Protein AF-A0A8S3JUK1-F1 (afdb_monomer_lite)

Structure (mmCIF, N/CA/C/O backbone):
data_AF-A0A8S3JUK1-F1
#
_entry.id   AF-A0A8S3JUK1-F1
#
loop_
_atom_site.group_PDB
_atom_site.id
_atom_site.type_symbol
_atom_site.label_atom_id
_atom_site.label_alt_id
_atom_site.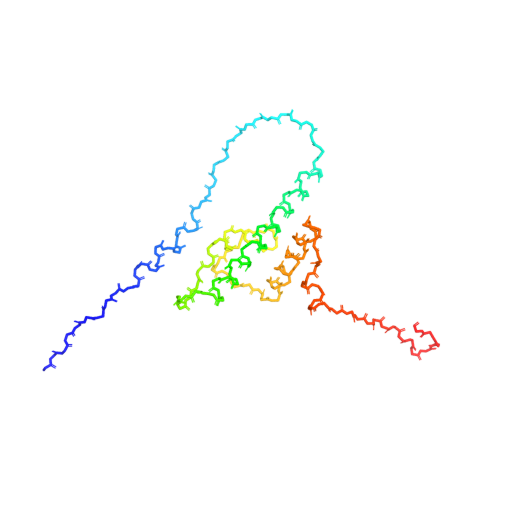label_comp_id
_atom_site.label_asym_id
_atom_site.label_entity_id
_atom_site.label_seq_id
_atom_site.pdbx_PDB_ins_code
_atom_site.Cartn_x
_atom_site.Cartn_y
_atom_site.Cartn_z
_atom_site.occupancy
_atom_site.B_iso_or_equiv
_atom_site.auth_seq_id
_atom_site.auth_comp_id
_atom_site.auth_asym_id
_atom_site.auth_atom_id
_atom_site.pdbx_PDB_model_num
ATOM 1 N N . MET A 1 1 ? -49.980 32.119 -3.985 1.00 41.84 1 MET A N 1
ATOM 2 C CA . MET A 1 1 ? -49.854 30.858 -3.231 1.00 41.84 1 MET A CA 1
ATOM 3 C C . MET A 1 1 ? -48.377 30.573 -3.167 1.00 41.84 1 MET A C 1
ATOM 5 O O . MET A 1 1 ? -47.781 30.203 -4.167 1.00 41.84 1 MET A O 1
ATOM 9 N N . GLU A 1 2 ? -47.812 30.951 -2.036 1.00 38.62 2 GLU A N 1
ATOM 10 C CA . GLU A 1 2 ? -46.403 30.891 -1.675 1.00 38.62 2 GLU A CA 1
ATOM 11 C C . GLU A 1 2 ? -46.224 29.556 -0.942 1.00 38.62 2 GLU A C 1
ATOM 13 O O . GLU A 1 2 ? -46.974 29.279 -0.005 1.00 38.62 2 GLU A O 1
ATOM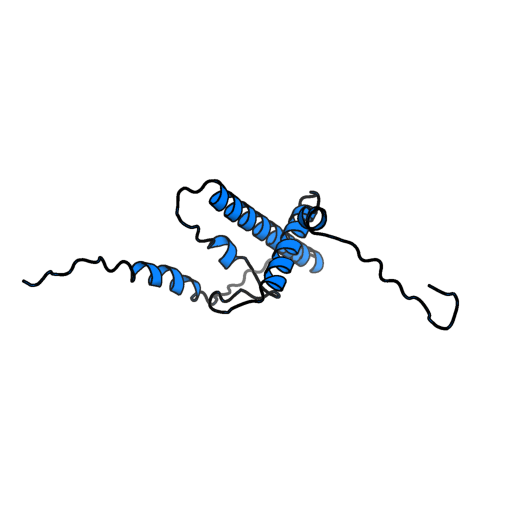 18 N N . TYR A 1 3 ? -45.344 28.687 -1.439 1.00 46.38 3 TYR A N 1
ATOM 19 C CA . TYR A 1 3 ? -44.973 27.453 -0.748 1.00 46.38 3 TYR A CA 1
ATOM 20 C C . TYR A 1 3 ? -43.652 27.726 -0.042 1.00 46.38 3 TYR A C 1
ATOM 22 O O . TYR A 1 3 ? -42.659 28.019 -0.704 1.00 46.38 3 TYR A O 1
ATOM 30 N N . GLY A 1 4 ? -43.716 27.724 1.288 1.00 41.62 4 GLY A N 1
ATOM 31 C CA . GLY A 1 4 ? -42.605 28.002 2.183 1.00 41.62 4 GLY A CA 1
ATOM 32 C C . GLY A 1 4 ? -41.621 26.845 2.322 1.00 41.62 4 GLY A C 1
ATOM 33 O O . GLY A 1 4 ? -41.912 25.700 1.967 1.00 41.62 4 GLY A O 1
ATOM 34 N N . ASP A 1 5 ? -40.470 27.241 2.849 1.00 51.06 5 ASP A N 1
ATOM 35 C CA . ASP A 1 5 ? -39.287 26.483 3.235 1.00 51.06 5 ASP A CA 1
ATOM 36 C C . ASP A 1 5 ? -39.555 25.324 4.207 1.00 51.06 5 ASP A C 1
ATOM 38 O O . ASP A 1 5 ? -40.432 25.419 5.062 1.00 51.06 5 ASP A O 1
ATOM 42 N N . ASP A 1 6 ? -38.756 24.261 4.071 1.00 44.03 6 ASP A N 1
ATOM 43 C CA . ASP A 1 6 ? -38.131 23.501 5.168 1.00 44.03 6 ASP A CA 1
ATOM 44 C C . ASP A 1 6 ? -37.206 22.427 4.541 1.00 44.03 6 ASP A C 1
ATOM 46 O O . ASP A 1 6 ? -37.500 21.229 4.551 1.00 44.03 6 ASP A O 1
ATOM 50 N N . GLU A 1 7 ? -36.082 22.844 3.938 1.00 52.00 7 GLU A N 1
ATOM 51 C CA . GLU A 1 7 ? -34.914 21.953 3.852 1.00 52.00 7 GLU A CA 1
ATOM 52 C C . GLU A 1 7 ? -34.100 22.135 5.139 1.00 52.00 7 GLU A C 1
ATOM 54 O O . GLU A 1 7 ? -33.704 23.262 5.444 1.00 52.00 7 GLU A O 1
ATOM 59 N N . PRO A 1 8 ? -33.840 21.078 5.925 1.00 45.34 8 PRO A N 1
ATOM 60 C CA . PRO A 1 8 ? -32.927 21.201 7.047 1.00 45.34 8 PRO A CA 1
ATOM 61 C C . PRO A 1 8 ? -31.503 21.420 6.521 1.00 45.34 8 PRO A C 1
ATOM 63 O O . PRO A 1 8 ? -30.953 20.583 5.803 1.00 45.34 8 PRO A O 1
ATOM 66 N N . GLU A 1 9 ? -30.911 22.552 6.905 1.00 48.22 9 GLU A N 1
ATOM 67 C CA . GLU A 1 9 ? -29.488 22.858 6.753 1.00 48.22 9 GLU A CA 1
ATOM 68 C C . GLU A 1 9 ? -28.632 21.856 7.556 1.00 48.22 9 GLU A C 1
ATOM 70 O O . GLU A 1 9 ? -28.184 22.125 8.666 1.00 48.22 9 GLU A O 1
ATOM 75 N N . ASP A 1 10 ? -28.384 20.677 6.986 1.00 45.00 10 ASP A N 1
ATOM 76 C CA . ASP A 1 10 ? -27.457 19.662 7.514 1.00 45.00 10 ASP A CA 1
ATOM 77 C C . ASP A 1 10 ? -26.033 19.813 6.922 1.00 45.00 10 ASP A C 1
ATOM 79 O O . ASP A 1 10 ? -25.304 18.829 6.737 1.00 45.00 10 ASP A O 1
ATOM 83 N N . ASP A 1 11 ? -25.613 21.041 6.594 1.00 45.62 11 ASP A N 1
ATOM 84 C CA . ASP A 1 11 ? -24.272 21.312 6.041 1.00 45.62 11 ASP A CA 1
ATOM 85 C C . ASP A 1 11 ? -23.255 21.765 7.111 1.00 45.62 11 ASP A C 1
ATOM 87 O O . ASP A 1 11 ? -22.056 21.499 6.994 1.00 45.62 11 ASP A O 1
ATOM 91 N N . ASP A 1 12 ? -23.710 22.336 8.233 1.00 42.69 12 ASP A N 1
ATOM 92 C CA . ASP A 1 12 ? -22.792 22.881 9.249 1.00 42.69 12 ASP A CA 1
ATOM 93 C C . ASP A 1 12 ? -22.115 21.788 10.107 1.00 42.69 12 ASP A C 1
ATOM 95 O O . ASP A 1 12 ? -20.950 21.907 10.490 1.00 42.69 12 ASP A O 1
ATOM 99 N N . LEU A 1 13 ? -22.761 20.630 10.304 1.00 39.88 13 LEU A N 1
ATOM 100 C CA . LEU A 1 13 ? -22.156 19.499 11.032 1.00 39.88 13 LEU A CA 1
ATOM 101 C C . LEU A 1 13 ? -21.065 18.762 10.235 1.00 39.88 13 LEU A C 1
ATOM 103 O O . LEU A 1 13 ? -20.276 18.001 10.808 1.00 39.88 13 LEU A O 1
ATOM 107 N N . ARG A 1 14 ? -20.995 18.957 8.911 1.00 49.50 14 ARG A N 1
ATOM 108 C CA . ARG A 1 14 ? -19.943 18.358 8.073 1.00 49.50 14 ARG A CA 1
ATOM 109 C C . ARG A 1 14 ? -18.615 19.089 8.222 1.00 49.50 14 ARG A C 1
ATOM 111 O O . ARG A 1 14 ? -17.566 18.436 8.197 1.00 49.50 14 ARG A O 1
ATOM 118 N N . ARG A 1 15 ? -18.656 20.408 8.407 1.00 42.88 15 ARG A N 1
ATOM 119 C CA . ARG A 1 15 ? -17.474 21.275 8.423 1.00 42.88 15 ARG A CA 1
ATOM 120 C C . ARG A 1 15 ? -16.642 21.107 9.695 1.00 42.88 15 ARG A C 1
ATOM 122 O O . ARG A 1 15 ? -15.426 20.922 9.610 1.00 42.88 15 ARG A O 1
ATOM 129 N N . ASP A 1 16 ? -17.303 21.007 10.844 1.00 36.62 16 ASP A N 1
ATOM 130 C CA . ASP A 1 16 ? -16.637 20.917 12.151 1.00 36.62 16 ASP A CA 1
ATOM 131 C C . ASP A 1 16 ? -15.837 19.623 12.353 1.00 36.62 16 ASP A C 1
ATOM 133 O O . ASP A 1 16 ? -14.840 19.591 13.078 1.00 36.62 16 ASP A O 1
ATOM 137 N N . THR A 1 17 ? -16.216 18.533 11.677 1.00 46.69 17 THR A N 1
ATOM 138 C CA . THR A 1 17 ? -15.469 17.272 11.805 1.00 46.69 17 THR A CA 1
ATOM 139 C C . THR A 1 17 ? -14.192 17.231 10.970 1.00 46.69 17 THR A C 1
ATOM 141 O O . THR A 1 17 ? -13.342 16.386 11.241 1.00 46.69 17 THR A O 1
ATOM 144 N N . TYR A 1 18 ? -14.043 18.105 9.969 1.00 44.28 18 TYR A N 1
ATOM 145 C CA . TYR A 1 18 ? -12.88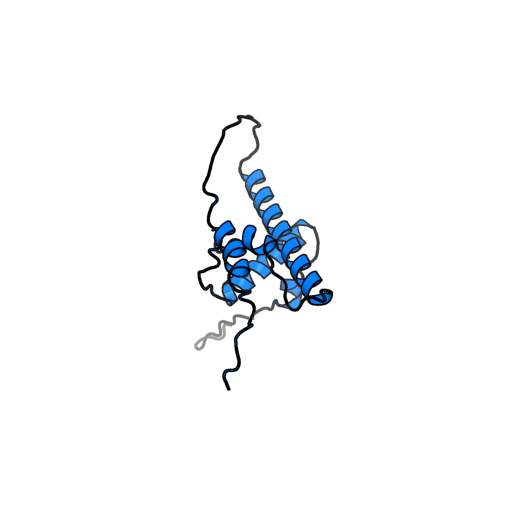7 18.110 9.069 1.00 44.28 18 TYR A CA 1
ATOM 146 C C . TYR A 1 18 ? -11.782 19.062 9.543 1.00 44.28 18 TYR A C 1
ATOM 148 O O . TYR A 1 18 ? -10.614 18.670 9.564 1.00 44.28 18 TYR A O 1
ATOM 156 N N . ASP A 1 19 ? -12.139 20.270 9.993 1.00 43.44 19 ASP A N 1
ATOM 157 C CA . ASP A 1 19 ? -11.165 21.277 10.448 1.00 43.44 19 ASP A CA 1
ATOM 158 C C . ASP A 1 19 ? -10.474 20.896 11.775 1.00 43.44 19 ASP A C 1
ATOM 160 O O . ASP A 1 19 ? -9.347 21.314 12.035 1.00 43.44 19 ASP A O 1
ATOM 164 N N . SER A 1 20 ? -11.063 19.997 12.574 1.00 39.56 20 SER A N 1
ATOM 165 C CA . SER A 1 20 ? -10.441 19.499 13.812 1.00 39.56 20 SER A CA 1
ATOM 166 C C . SER A 1 20 ? -9.136 18.705 13.597 1.00 39.56 20 SER A C 1
ATOM 168 O O . SER A 1 20 ? -8.438 18.435 14.577 1.00 39.56 20 SER A O 1
ATOM 170 N N . TYR A 1 21 ? -8.789 18.293 12.370 1.00 49.44 21 TYR A N 1
ATOM 171 C CA . TYR A 1 21 ? -7.607 17.455 12.113 1.00 49.44 21 TYR A CA 1
ATOM 172 C C . TYR A 1 21 ? -6.342 18.223 11.712 1.00 49.44 21 TYR A C 1
ATOM 174 O O . TYR A 1 21 ? -5.261 17.635 11.747 1.00 49.44 21 TYR A O 1
ATOM 182 N N . SER A 1 22 ? -6.441 19.509 11.363 1.00 43.34 22 SER A N 1
ATOM 183 C CA . SER A 1 22 ? -5.275 20.324 10.985 1.00 43.34 22 SER A CA 1
ATOM 184 C C . SER A 1 22 ? -4.539 20.965 12.168 1.00 43.34 22 SER A C 1
ATOM 186 O O . SER A 1 22 ? -3.398 21.391 12.000 1.00 43.34 22 SER A O 1
ATOM 188 N N . ASP A 1 23 ? -5.124 20.973 13.370 1.00 41.50 23 ASP A N 1
ATOM 189 C CA . ASP A 1 23 ? -4.583 21.694 14.529 1.00 41.50 23 ASP A CA 1
ATOM 190 C C . ASP A 1 23 ? -4.072 20.776 15.646 1.00 41.50 23 ASP A C 1
ATOM 192 O O . ASP A 1 23 ? -4.602 20.742 16.754 1.00 41.50 23 ASP A O 1
ATOM 196 N N . THR A 1 24 ? -2.957 20.081 15.407 1.00 37.59 24 THR A N 1
ATOM 197 C CA . THR A 1 24 ? -2.057 19.714 16.516 1.00 37.59 24 THR A CA 1
ATOM 198 C C . THR A 1 24 ? -0.593 19.868 16.114 1.00 37.59 24 THR A C 1
ATOM 200 O O . THR A 1 24 ? 0.036 18.927 15.629 1.00 37.59 24 THR A O 1
ATOM 203 N N . LYS A 1 25 ? -0.029 21.056 16.366 1.00 41.06 25 LYS A N 1
ATOM 204 C CA . LYS A 1 25 ? 1.417 21.318 16.358 1.00 41.06 25 LYS A CA 1
ATOM 205 C C . LYS A 1 25 ? 1.947 21.343 17.803 1.00 41.06 25 LYS A C 1
ATOM 207 O O . LYS A 1 25 ? 1.626 22.240 18.569 1.00 41.06 25 LYS A O 1
ATOM 212 N N . SER A 1 26 ? 2.761 20.329 18.118 1.00 39.19 26 SER A N 1
ATOM 213 C CA . SER A 1 26 ? 3.854 20.236 19.113 1.00 39.19 26 SER A CA 1
ATOM 214 C C . SER A 1 26 ? 3.675 20.723 20.564 1.00 39.19 26 SER A C 1
ATOM 216 O O . SER A 1 26 ? 3.554 21.913 20.826 1.00 39.19 26 SER A O 1
ATOM 218 N N . SER A 1 27 ? 3.977 19.826 21.513 1.00 31.80 27 SER A N 1
ATOM 219 C CA . SER A 1 27 ? 4.858 20.177 22.636 1.00 31.80 27 SER A CA 1
ATOM 220 C C . SER A 1 27 ? 5.725 18.976 23.024 1.00 31.80 27 SER A C 1
ATOM 222 O O . SER A 1 27 ? 5.236 17.977 23.548 1.00 31.80 27 SER A O 1
ATOM 224 N N . ALA A 1 28 ? 7.024 19.088 22.750 1.00 36.69 28 ALA A N 1
ATOM 225 C CA . ALA A 1 28 ? 8.053 18.211 23.289 1.00 36.69 28 ALA A CA 1
ATOM 226 C C . ALA A 1 28 ? 8.159 18.404 24.812 1.00 36.69 28 ALA A C 1
ATOM 228 O O . ALA A 1 28 ? 8.088 19.534 25.299 1.00 36.69 28 ALA A O 1
ATOM 229 N N . LYS A 1 29 ? 8.348 17.308 25.554 1.00 34.47 29 LYS A N 1
ATOM 230 C CA . LYS A 1 29 ? 8.947 17.320 26.893 1.00 34.47 29 LYS A CA 1
ATOM 231 C C . LYS A 1 29 ? 9.844 16.098 27.053 1.00 34.47 29 LYS A C 1
ATOM 233 O O . LYS A 1 29 ? 9.377 14.965 26.945 1.00 34.47 29 LYS A O 1
ATOM 238 N N . ASP A 1 30 ? 11.110 16.392 27.320 1.00 36.00 30 ASP A N 1
ATOM 239 C CA . ASP A 1 30 ? 12.185 15.474 27.670 1.00 36.00 30 ASP A CA 1
ATOM 240 C C . ASP A 1 30 ? 11.820 14.551 28.830 1.00 36.00 30 ASP A C 1
ATOM 242 O O . ASP A 1 30 ? 11.301 15.006 29.854 1.00 36.00 30 ASP A O 1
ATOM 246 N N . LYS A 1 31 ? 12.193 13.273 28.698 1.00 38.25 31 LYS A N 1
ATOM 247 C CA . LYS A 1 31 ? 12.634 12.447 29.826 1.00 38.25 31 LYS A CA 1
ATOM 248 C C . LYS A 1 31 ? 13.758 11.520 29.375 1.00 38.25 31 LYS A C 1
ATOM 250 O O . LYS A 1 31 ? 13.541 10.594 28.597 1.00 38.25 31 LYS A O 1
ATOM 255 N N . ASP A 1 32 ? 14.940 11.791 29.914 1.00 40.69 32 ASP A N 1
ATOM 256 C CA . ASP A 1 32 ? 16.122 10.944 29.875 1.00 40.69 32 ASP A CA 1
ATOM 257 C C . ASP A 1 32 ? 15.815 9.506 30.316 1.00 40.69 32 ASP A C 1
ATOM 259 O O . ASP A 1 32 ? 15.356 9.268 31.435 1.00 40.69 32 ASP A O 1
ATOM 263 N N . ASN A 1 33 ? 16.169 8.531 29.479 1.00 39.72 33 ASN A N 1
ATOM 264 C CA . ASN A 1 33 ? 16.572 7.220 29.971 1.00 39.72 33 ASN A CA 1
ATOM 265 C C . ASN A 1 33 ? 17.699 6.655 29.101 1.00 39.72 33 ASN A C 1
ATOM 267 O O . ASN A 1 33 ? 17.495 6.196 27.978 1.00 39.72 33 ASN A O 1
ATOM 271 N N . LYS A 1 34 ? 18.915 6.703 29.647 1.00 44.59 34 LYS A N 1
ATOM 272 C CA . LYS A 1 34 ? 20.139 6.162 29.057 1.00 44.59 34 LYS A CA 1
ATOM 273 C C . LYS A 1 34 ? 20.097 4.634 29.116 1.00 44.59 34 LYS A C 1
ATOM 275 O O . LYS A 1 34 ? 20.630 4.030 30.040 1.00 44.59 34 LYS A O 1
ATOM 280 N N . THR A 1 35 ? 19.501 4.014 28.101 1.00 38.97 35 THR A N 1
ATOM 281 C CA . THR A 1 35 ? 19.774 2.614 27.757 1.00 38.97 35 THR A CA 1
ATOM 282 C C . THR A 1 35 ? 20.601 2.603 26.484 1.00 38.97 35 THR A C 1
ATOM 284 O O . THR A 1 35 ? 20.191 3.122 25.452 1.00 38.97 35 THR A O 1
ATOM 287 N N . THR A 1 36 ? 21.803 2.047 26.569 1.00 48.00 36 THR A N 1
ATOM 288 C CA . THR A 1 36 ? 22.682 1.800 25.428 1.00 48.00 36 THR A CA 1
ATOM 289 C C . THR A 1 36 ? 22.034 0.762 24.506 1.00 48.00 36 THR A C 1
ATOM 291 O O . THR A 1 36 ? 22.271 -0.436 24.662 1.00 48.00 36 THR A O 1
ATOM 294 N N . VAL A 1 37 ? 21.191 1.212 23.574 1.00 48.34 37 VAL A N 1
ATOM 295 C CA . VAL A 1 37 ? 20.615 0.397 22.495 1.00 48.34 37 VAL A CA 1
ATOM 296 C C . VAL A 1 37 ? 21.176 0.897 21.170 1.00 48.34 37 VAL A C 1
ATOM 298 O O . VAL A 1 37 ? 21.349 2.092 20.943 1.00 48.34 37 VAL A O 1
ATOM 301 N N . SER A 1 38 ? 21.577 -0.043 20.321 1.00 53.56 38 SER A N 1
ATOM 302 C CA . SER A 1 38 ? 22.160 0.241 19.015 1.00 53.56 38 SER A CA 1
ATOM 303 C C . SER A 1 38 ? 21.114 0.929 18.120 1.00 53.56 38 SER A C 1
ATOM 305 O O . SER A 1 38 ? 20.076 0.314 17.870 1.00 53.56 38 SER A O 1
ATOM 307 N N . PRO A 1 39 ? 21.384 2.126 17.562 1.00 61.38 39 PRO A N 1
ATOM 308 C CA . PRO A 1 39 ? 20.376 2.958 16.885 1.00 61.38 39 PRO A CA 1
ATOM 309 C C . PRO A 1 39 ? 19.692 2.290 15.679 1.00 61.38 39 PRO A C 1
ATOM 311 O O . PRO A 1 39 ? 18.607 2.689 15.274 1.00 61.38 39 PRO A O 1
ATOM 314 N N . ALA A 1 40 ? 20.291 1.242 15.109 1.00 62.25 40 ALA A N 1
ATOM 315 C CA . ALA A 1 40 ? 19.720 0.503 13.986 1.00 62.25 40 ALA A CA 1
ATOM 316 C C . ALA A 1 40 ? 18.523 -0.396 14.362 1.00 62.25 40 ALA A C 1
ATOM 318 O O . ALA A 1 40 ? 17.694 -0.684 13.500 1.00 62.25 40 ALA A O 1
ATOM 319 N N . LYS A 1 41 ? 18.428 -0.869 15.615 1.00 65.12 41 LYS A N 1
ATOM 320 C CA . LYS A 1 41 ? 17.336 -1.772 16.028 1.00 65.12 41 LYS A CA 1
ATOM 321 C C . LYS A 1 41 ? 16.024 -1.025 16.255 1.00 65.12 41 LYS A C 1
ATOM 323 O O . LYS A 1 41 ? 14.974 -1.536 15.873 1.00 65.12 41 LYS A O 1
ATOM 328 N N . ASP A 1 42 ? 16.102 0.180 16.804 1.00 73.88 42 ASP A N 1
ATOM 329 C CA . ASP A 1 42 ? 14.923 0.977 17.149 1.00 73.88 42 ASP A CA 1
ATOM 330 C C . ASP A 1 42 ? 14.194 1.459 15.882 1.00 73.88 42 ASP A C 1
ATOM 332 O O . ASP A 1 42 ? 12.990 1.265 15.742 1.00 73.88 42 ASP A O 1
ATOM 336 N N . VAL A 1 43 ? 14.940 1.917 14.869 1.00 78.62 43 VAL A N 1
ATOM 337 C CA . VAL A 1 43 ? 14.372 2.370 13.582 1.00 78.62 43 VAL A CA 1
ATOM 338 C C . VAL A 1 43 ? 13.657 1.243 12.823 1.00 78.62 43 VAL A C 1
ATOM 340 O O . VAL A 1 43 ? 12.601 1.455 12.224 1.00 78.62 43 VAL A O 1
ATOM 343 N N . ALA A 1 44 ? 14.216 0.029 12.834 1.00 80.50 44 ALA A N 1
ATOM 344 C CA . ALA A 1 44 ? 13.585 -1.126 12.194 1.00 80.50 44 ALA A CA 1
ATOM 345 C C . ALA A 1 44 ? 12.289 -1.535 12.914 1.00 80.50 44 ALA A C 1
ATOM 347 O O . ALA A 1 44 ? 11.308 -1.894 12.261 1.00 80.50 44 ALA A O 1
ATOM 348 N N . SER A 1 45 ? 12.275 -1.447 14.247 1.00 87.88 45 SER A N 1
ATOM 349 C CA . SER A 1 45 ? 11.086 -1.701 15.064 1.00 87.88 45 SER A CA 1
ATOM 350 C C . SER A 1 45 ? 9.965 -0.708 14.749 1.00 87.88 45 SER A C 1
ATOM 352 O O . SER A 1 45 ? 8.830 -1.123 14.516 1.00 87.88 45 SER A O 1
ATOM 354 N N . ASP A 1 46 ? 10.287 0.583 14.649 1.00 90.56 46 ASP A N 1
ATOM 355 C CA . ASP A 1 46 ? 9.305 1.635 14.359 1.00 90.56 46 ASP A CA 1
ATOM 356 C C . ASP A 1 46 ? 8.676 1.480 12.969 1.00 90.56 46 ASP A C 1
ATOM 358 O O . ASP A 1 46 ? 7.463 1.627 12.798 1.00 90.56 46 ASP A O 1
ATOM 362 N N . ARG A 1 47 ? 9.485 1.128 11.961 1.00 92.75 47 ARG A N 1
ATOM 363 C CA . ARG A 1 47 ? 8.989 0.890 10.598 1.00 92.75 47 ARG A CA 1
ATOM 364 C C . ARG A 1 47 ? 8.067 -0.327 10.528 1.00 92.75 47 ARG A C 1
ATOM 366 O O . ARG A 1 47 ? 7.045 -0.288 9.842 1.00 92.75 47 ARG A O 1
ATOM 373 N N . ASN A 1 48 ? 8.417 -1.394 11.237 1.00 95.50 48 ASN A N 1
ATOM 374 C CA . ASN A 1 48 ? 7.594 -2.595 11.318 1.00 95.50 48 ASN A CA 1
ATOM 375 C C . ASN A 1 48 ? 6.242 -2.300 11.975 1.00 95.50 48 ASN A C 1
ATOM 377 O O . ASN A 1 48 ? 5.202 -2.699 11.453 1.00 95.50 48 ASN A O 1
ATOM 381 N N . GLU A 1 49 ? 6.249 -1.553 13.080 1.00 96.75 49 GLU A N 1
ATOM 382 C CA . GLU A 1 49 ? 5.026 -1.147 13.770 1.00 96.75 49 GLU A CA 1
ATOM 383 C C . GLU A 1 49 ? 4.139 -0.270 12.872 1.00 96.75 49 GLU A C 1
ATOM 385 O O . GLU A 1 49 ? 2.937 -0.516 12.772 1.00 96.75 49 GLU A O 1
ATOM 390 N N . TYR A 1 50 ? 4.722 0.686 12.139 1.00 96.81 50 TYR A N 1
ATOM 391 C CA . TYR A 1 50 ? 3.997 1.482 11.142 1.00 96.81 50 TYR A CA 1
ATOM 392 C C . TYR A 1 50 ? 3.294 0.600 10.100 1.00 96.81 50 TYR A C 1
ATOM 394 O O . TYR A 1 50 ? 2.087 0.731 9.888 1.00 96.81 50 TYR A O 1
ATOM 402 N N . ASN A 1 51 ? 4.020 -0.336 9.486 1.00 97.62 51 ASN A N 1
ATOM 403 C CA . ASN A 1 51 ? 3.463 -1.229 8.470 1.00 97.62 51 ASN A CA 1
ATOM 404 C C . ASN A 1 51 ? 2.310 -2.078 9.037 1.00 97.62 51 ASN A C 1
ATOM 406 O O . ASN A 1 51 ? 1.253 -2.196 8.414 1.00 97.62 51 ASN A O 1
ATOM 410 N N . ILE A 1 52 ? 2.464 -2.615 10.253 1.00 98.25 52 ILE A N 1
ATOM 411 C CA . ILE A 1 52 ? 1.405 -3.369 10.942 1.00 98.25 52 ILE A CA 1
ATOM 412 C C . ILE A 1 52 ? 0.174 -2.491 11.196 1.00 98.25 52 ILE A C 1
ATOM 414 O O . ILE A 1 52 ? -0.961 -2.950 11.041 1.00 98.25 52 ILE A O 1
ATOM 418 N N . GLN A 1 53 ? 0.363 -1.224 11.562 1.00 97.94 53 GLN A N 1
ATOM 419 C CA . GLN A 1 53 ? -0.749 -0.294 11.729 1.00 97.94 53 GLN A CA 1
ATOM 420 C C . GLN A 1 53 ? -1.473 -0.017 10.410 1.00 97.94 53 GLN A C 1
ATOM 422 O O . GLN A 1 53 ? -2.706 -0.039 10.401 1.00 97.94 53 GLN A O 1
ATOM 427 N N . ILE A 1 54 ? -0.749 0.163 9.300 1.00 98.06 54 ILE A N 1
ATOM 428 C CA . ILE A 1 54 ? -1.352 0.286 7.965 1.00 98.06 54 ILE A CA 1
ATOM 429 C C . ILE A 1 54 ? -2.192 -0.949 7.638 1.00 98.06 54 ILE A C 1
ATOM 431 O O . ILE A 1 54 ? -3.369 -0.806 7.305 1.00 98.06 54 ILE A O 1
ATOM 435 N N . LEU A 1 55 ? -1.644 -2.154 7.828 1.00 98.50 55 LEU A N 1
ATOM 436 C CA . LEU A 1 55 ? -2.373 -3.407 7.616 1.00 98.50 55 LEU A CA 1
ATOM 437 C C . LEU A 1 55 ? -3.684 -3.447 8.418 1.00 98.50 55 LEU A C 1
ATOM 439 O O . LEU A 1 55 ? -4.740 -3.746 7.858 1.00 98.50 55 LEU A O 1
ATOM 443 N N . ARG A 1 56 ? -3.649 -3.087 9.708 1.00 98.50 56 ARG A N 1
ATOM 444 C CA . ARG A 1 56 ? -4.853 -3.034 10.558 1.00 98.50 56 ARG A CA 1
ATOM 445 C C . ARG A 1 56 ? -5.897 -2.047 10.029 1.00 98.50 56 ARG A C 1
ATOM 447 O O . ARG A 1 56 ? -7.090 -2.348 10.065 1.00 98.50 56 ARG A O 1
ATOM 454 N N . GLN A 1 57 ? -5.482 -0.874 9.548 1.00 98.44 57 GLN A N 1
ATOM 455 C CA . GLN A 1 57 ? -6.418 0.112 8.999 1.00 98.44 57 GLN A CA 1
ATOM 456 C C . GLN A 1 57 ? -7.033 -0.356 7.674 1.00 98.44 57 GLN A C 1
ATOM 458 O O . GLN A 1 57 ? -8.238 -0.202 7.491 1.00 98.44 57 GLN A O 1
ATOM 463 N N . ILE A 1 58 ? -6.253 -0.990 6.792 1.00 98.31 58 ILE A N 1
ATOM 464 C CA . ILE A 1 58 ? -6.766 -1.582 5.545 1.00 98.31 58 ILE A CA 1
ATOM 465 C C . ILE A 1 58 ? -7.779 -2.693 5.842 1.00 98.31 58 ILE A C 1
ATOM 467 O O . ILE A 1 58 ? -8.877 -2.688 5.287 1.00 98.31 58 ILE A O 1
ATOM 471 N N . GLN A 1 59 ? -7.472 -3.593 6.781 1.00 98.31 59 GLN A N 1
ATOM 472 C CA . GLN A 1 59 ? -8.412 -4.626 7.232 1.00 98.31 59 GLN A CA 1
ATOM 473 C C . GLN A 1 59 ? -9.709 -4.019 7.776 1.00 98.31 59 GLN A C 1
ATOM 475 O O . GLN A 1 59 ? -10.795 -4.514 7.482 1.00 98.31 59 GLN A O 1
ATOM 480 N N . ARG A 1 60 ? -9.615 -2.922 8.538 1.00 98.12 60 ARG A N 1
ATOM 481 C CA . ARG A 1 60 ? -10.786 -2.212 9.061 1.00 98.12 60 ARG A CA 1
ATOM 482 C C . ARG A 1 60 ? -11.627 -1.599 7.944 1.00 98.12 60 ARG A C 1
ATOM 484 O O . ARG A 1 60 ? -12.844 -1.746 7.980 1.00 98.12 60 ARG A O 1
ATOM 491 N N . ILE A 1 61 ? -10.998 -0.956 6.956 1.00 98.50 61 ILE A N 1
ATOM 492 C CA . ILE A 1 61 ? -11.686 -0.429 5.768 1.00 98.50 61 ILE A CA 1
ATOM 493 C C . ILE A 1 61 ? -12.438 -1.559 5.064 1.00 98.50 61 ILE A C 1
ATOM 495 O O . ILE A 1 61 ? -13.641 -1.436 4.857 1.00 98.50 61 ILE A O 1
ATOM 499 N N . PHE A 1 62 ? -11.771 -2.678 4.765 1.00 98.38 62 PHE A N 1
ATOM 500 C CA . PHE A 1 62 ? -12.412 -3.826 4.118 1.00 98.38 62 PHE A CA 1
ATOM 501 C C . PHE A 1 62 ? -13.552 -4.410 4.957 1.00 98.38 62 PHE A C 1
ATOM 503 O O . PHE A 1 62 ? -14.601 -4.717 4.404 1.00 98.38 62 PHE A O 1
ATOM 510 N N . GLY A 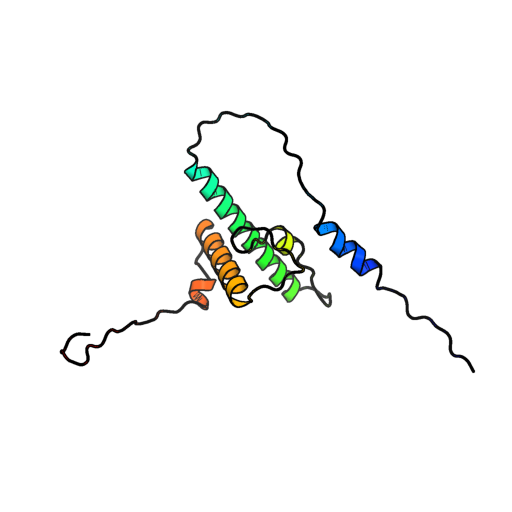1 63 ? -13.398 -4.489 6.281 1.00 98.44 63 GLY A N 1
ATOM 511 C CA . GLY A 1 63 ? -14.466 -4.928 7.180 1.00 98.44 63 GLY A CA 1
ATOM 512 C C . GLY A 1 63 ? -15.705 -4.031 7.117 1.00 98.44 63 GLY A C 1
ATOM 513 O O . GLY A 1 63 ? -16.819 -4.536 7.011 1.00 98.44 63 GLY A O 1
ATOM 514 N N . TYR A 1 64 ? -15.533 -2.703 7.118 1.00 98.31 64 TYR A N 1
ATOM 515 C CA . TYR A 1 64 ? -16.665 -1.786 6.943 1.00 98.31 64 TYR A CA 1
ATOM 516 C C . TYR A 1 64 ? -17.271 -1.867 5.541 1.00 98.31 64 TYR A C 1
ATOM 518 O O . TYR A 1 64 ? -18.489 -1.828 5.426 1.00 98.31 64 TYR A O 1
ATOM 526 N N . LEU A 1 65 ? -16.464 -1.991 4.487 1.00 98.06 65 LEU A N 1
ATOM 527 C CA . LEU A 1 65 ? -16.984 -2.138 3.124 1.00 98.06 65 LEU A CA 1
ATOM 528 C C . LEU A 1 65 ? -17.775 -3.438 2.935 1.00 98.06 65 LEU A C 1
ATOM 530 O O . LEU A 1 65 ? -18.711 -3.462 2.143 1.00 98.06 65 LEU A O 1
ATOM 534 N N . LEU A 1 66 ? -17.404 -4.499 3.653 1.00 98.31 66 LEU A N 1
ATOM 535 C CA . LEU A 1 66 ? -18.064 -5.796 3.565 1.00 98.31 66 LEU A CA 1
ATOM 536 C C . LEU A 1 66 ? -19.378 -5.849 4.360 1.00 98.31 66 LEU A C 1
ATOM 538 O O . LEU A 1 66 ? -20.357 -6.399 3.870 1.00 98.31 66 LEU A O 1
ATOM 542 N N . GLU A 1 67 ? -19.402 -5.286 5.573 1.00 97.69 67 GLU A N 1
ATOM 543 C CA . GLU A 1 67 ? -20.470 -5.556 6.554 1.00 97.69 67 GLU A CA 1
ATOM 544 C C . GLU A 1 67 ? -21.295 -4.324 6.963 1.00 97.69 67 GLU A C 1
ATOM 546 O O . GLU A 1 67 ? -22.346 -4.450 7.600 1.00 97.69 67 GLU A O 1
ATOM 551 N N . SER A 1 68 ? -20.827 -3.107 6.671 1.00 97.56 68 SER A N 1
ATOM 552 C CA . SER A 1 68 ? -21.520 -1.898 7.125 1.00 97.56 68 SER A CA 1
ATOM 553 C C . SER A 1 68 ? -22.864 -1.724 6.423 1.00 97.56 68 SER A C 1
ATOM 555 O O . SER A 1 68 ? -22.976 -1.854 5.209 1.00 97.56 68 SER A O 1
ATOM 557 N N . LYS A 1 69 ? -23.882 -1.325 7.193 1.00 97.31 69 LYS A N 1
ATOM 558 C CA . LYS A 1 69 ? -25.189 -0.897 6.663 1.00 97.31 69 LYS A CA 1
ATOM 559 C C . LYS A 1 69 ? -25.239 0.594 6.313 1.00 97.31 69 LYS A C 1
ATOM 561 O O . LYS A 1 69 ? -26.266 1.076 5.845 1.00 97.31 69 LYS A O 1
ATOM 566 N N . LEU A 1 70 ? -24.175 1.340 6.611 1.00 96.56 70 LEU A N 1
ATOM 567 C CA . LEU A 1 70 ? -24.081 2.765 6.297 1.00 96.56 70 LEU A CA 1
ATOM 568 C C . LEU A 1 70 ? -23.764 2.962 4.816 1.00 96.56 70 LEU A C 1
ATOM 570 O O . LEU A 1 70 ? -23.057 2.157 4.218 1.00 96.56 70 LEU A O 1
ATOM 574 N N . GLN A 1 71 ? -24.210 4.086 4.258 1.00 97.94 71 GLN A N 1
ATOM 575 C CA . GLN A 1 71 ? -23.928 4.448 2.868 1.00 97.94 71 GLN A CA 1
ATOM 576 C C . GLN A 1 71 ? -22.425 4.624 2.588 1.00 97.94 71 GLN A C 1
ATOM 578 O O . GLN A 1 71 ? -21.975 4.398 1.469 1.00 97.94 71 GLN A O 1
ATOM 583 N N . PHE A 1 72 ? -21.645 5.044 3.587 1.00 97.38 72 PHE A N 1
ATOM 584 C CA . PHE A 1 72 ? -20.206 5.248 3.457 1.00 97.38 72 PHE A CA 1
ATOM 585 C C . PHE A 1 72 ? -19.479 5.009 4.786 1.00 97.38 72 PHE A C 1
ATOM 587 O O . PHE A 1 72 ? -20.082 4.979 5.861 1.00 97.38 72 PHE A O 1
ATOM 594 N N . TYR A 1 73 ? -18.154 4.872 4.705 1.00 97.25 73 TYR A N 1
ATOM 595 C CA . TYR A 1 73 ? -17.252 4.782 5.850 1.00 97.25 73 TYR A CA 1
ATOM 596 C C . TYR A 1 73 ? -16.213 5.905 5.788 1.00 97.25 73 TYR A C 1
ATOM 598 O O . TYR A 1 73 ? -15.642 6.159 4.732 1.00 97.25 73 TYR A O 1
ATOM 606 N N . ILE A 1 74 ? -15.951 6.558 6.925 1.00 97.31 74 ILE A N 1
ATOM 607 C CA . ILE A 1 74 ? -14.897 7.572 7.056 1.00 97.31 74 ILE A CA 1
ATOM 608 C C . ILE A 1 74 ? -13.665 6.921 7.709 1.00 97.31 74 ILE A C 1
ATOM 610 O O . ILE A 1 74 ? -13.674 6.685 8.925 1.00 97.31 74 ILE A O 1
ATOM 614 N N . PRO A 1 75 ? -12.579 6.653 6.963 1.00 97.38 75 PRO A N 1
ATOM 615 C CA . PRO A 1 75 ? -11.419 5.922 7.465 1.00 97.38 75 PRO A CA 1
ATOM 616 C C . PRO A 1 75 ? -10.442 6.824 8.239 1.00 97.38 75 PRO A C 1
ATOM 618 O O . PRO A 1 75 ? -9.246 6.853 7.966 1.00 97.38 75 PRO A O 1
ATOM 621 N N . ARG A 1 76 ? -10.933 7.537 9.262 1.00 96.12 76 ARG A N 1
ATOM 622 C CA . ARG A 1 76 ? -10.149 8.501 10.068 1.00 96.12 76 ARG A CA 1
ATOM 623 C C . ARG A 1 76 ? -8.849 7.918 10.629 1.00 96.12 76 ARG A C 1
ATOM 625 O O . ARG A 1 76 ? -7.832 8.600 10.691 1.00 96.12 76 ARG A O 1
ATOM 632 N N . GLY A 1 77 ? -8.885 6.650 11.044 1.00 95.75 77 GLY A N 1
ATOM 633 C CA . GLY A 1 77 ? -7.706 5.952 11.561 1.00 95.75 77 GLY A CA 1
ATOM 634 C C . GLY A 1 77 ? -6.618 5.777 10.503 1.00 95.75 77 GLY A C 1
ATOM 635 O O . GLY A 1 77 ? -5.447 5.977 10.804 1.00 95.75 77 GLY A O 1
ATOM 636 N N . PHE A 1 78 ? -7.007 5.473 9.263 1.00 97.50 78 PHE A N 1
ATOM 637 C CA . PHE A 1 78 ? -6.081 5.387 8.139 1.00 97.50 78 PHE A CA 1
ATOM 638 C C . PHE A 1 78 ? -5.455 6.751 7.845 1.00 97.50 78 PHE A C 1
ATOM 640 O O . PHE A 1 78 ? -4.234 6.849 7.815 1.00 97.50 78 PHE A O 1
ATOM 647 N N . TRP A 1 79 ? -6.267 7.808 7.735 1.00 95.31 79 TRP A N 1
ATOM 648 C CA . TRP A 1 79 ? -5.785 9.169 7.461 1.00 95.31 79 TRP A CA 1
ATOM 649 C C . TRP A 1 79 ? -4.751 9.666 8.470 1.00 95.31 79 TRP A C 1
ATOM 651 O O . TRP A 1 79 ? -3.781 10.308 8.093 1.00 95.31 79 TRP A O 1
ATOM 661 N N . LYS A 1 80 ? -4.941 9.348 9.755 1.00 95.62 80 LYS A N 1
ATOM 662 C CA . LYS A 1 80 ? -4.028 9.775 10.820 1.00 95.62 80 LYS A CA 1
ATOM 663 C C . LYS A 1 80 ? -2.664 9.079 10.762 1.00 95.62 80 LYS A C 1
ATOM 665 O O . LYS A 1 80 ? -1.675 9.640 11.224 1.00 95.62 80 LYS A O 1
ATOM 670 N N . ILE A 1 81 ? -2.631 7.835 10.291 1.00 95.25 81 ILE A N 1
ATOM 671 C CA . ILE A 1 81 ? -1.431 6.991 10.333 1.00 95.25 81 ILE A CA 1
ATOM 672 C C . ILE A 1 81 ? -0.675 7.068 9.011 1.00 95.25 81 ILE A C 1
ATOM 674 O O . ILE A 1 81 ? 0.550 7.108 9.030 1.00 95.25 81 ILE A O 1
ATOM 678 N N . PHE A 1 82 ? -1.389 7.068 7.884 1.00 96.00 82 PHE A N 1
ATOM 679 C CA . PHE A 1 82 ? -0.799 6.979 6.557 1.00 96.00 82 PHE A CA 1
ATOM 680 C C . PHE A 1 82 ? 0.121 8.165 6.264 1.00 96.00 82 PHE A C 1
ATOM 682 O O . PHE A 1 82 ? -0.237 9.328 6.459 1.00 96.00 82 PHE A O 1
ATOM 689 N N . LYS A 1 83 ? 1.321 7.840 5.785 1.00 93.25 83 LYS A N 1
ATOM 690 C CA . LYS A 1 83 ? 2.336 8.797 5.359 1.00 93.25 83 LYS A CA 1
ATOM 691 C C . LYS A 1 83 ? 2.640 8.574 3.891 1.00 93.25 83 LYS A C 1
ATOM 693 O O . LYS A 1 83 ? 2.763 7.431 3.453 1.00 93.25 83 LYS A O 1
ATOM 698 N N . PHE A 1 84 ? 2.822 9.663 3.164 1.00 87.94 84 PHE A N 1
ATOM 699 C CA . PHE A 1 84 ? 3.212 9.644 1.764 1.00 87.94 84 PHE A CA 1
ATOM 700 C C . PHE A 1 84 ? 4.630 10.194 1.652 1.00 87.94 84 PHE A C 1
ATOM 702 O O . PHE A 1 84 ? 4.935 11.235 2.229 1.00 87.94 84 PHE A O 1
ATOM 709 N N . ALA A 1 85 ? 5.528 9.443 1.011 1.00 82.62 85 ALA A N 1
ATOM 710 C CA . ALA A 1 85 ? 6.962 9.752 0.967 1.00 82.62 85 ALA A CA 1
ATOM 711 C C . ALA A 1 85 ? 7.612 10.028 2.351 1.00 82.62 85 ALA A C 1
ATOM 713 O O . ALA A 1 85 ? 8.591 10.760 2.457 1.00 82.62 85 ALA A O 1
ATOM 714 N N . GLY A 1 86 ? 7.080 9.427 3.424 1.00 83.81 86 GLY A N 1
ATOM 715 C CA . GLY A 1 86 ? 7.575 9.596 4.799 1.00 83.81 86 GLY A CA 1
ATOM 716 C C . GLY A 1 86 ? 6.962 10.768 5.574 1.00 83.81 86 GLY A C 1
ATOM 717 O O . GLY A 1 86 ? 7.102 10.809 6.798 1.00 83.81 86 GLY A O 1
ATOM 718 N N . GLU A 1 87 ? 6.213 11.642 4.905 1.00 88.44 87 GLU A N 1
ATOM 719 C CA . GLU A 1 87 ? 5.558 12.800 5.510 1.00 88.44 87 GLU A CA 1
ATOM 720 C C . GLU A 1 87 ? 4.065 12.539 5.776 1.00 88.44 87 GLU A C 1
ATOM 722 O O . GLU A 1 87 ? 3.422 11.771 5.050 1.00 88.44 87 GLU A O 1
ATOM 727 N N . PRO A 1 88 ? 3.477 13.147 6.823 1.00 90.38 88 PRO A N 1
ATOM 728 C CA . PRO A 1 88 ? 2.032 13.127 7.028 1.00 90.38 88 PRO A CA 1
ATOM 729 C C . PRO A 1 88 ? 1.286 13.686 5.812 1.00 90.38 88 PRO A C 1
ATOM 731 O O . PRO A 1 88 ? 1.681 14.700 5.240 1.00 90.38 88 PRO A O 1
ATOM 734 N N . VAL A 1 89 ? 0.182 13.043 5.435 1.00 91.50 89 VAL A N 1
ATOM 735 C CA . VAL A 1 89 ? -0.596 13.460 4.263 1.00 91.50 89 VAL A CA 1
ATOM 736 C C . VAL A 1 89 ? -1.507 14.634 4.601 1.00 91.50 89 VAL A C 1
ATOM 738 O O . VAL A 1 89 ? -2.306 14.567 5.534 1.00 91.50 89 VAL A O 1
ATOM 741 N N . ASN A 1 90 ? -1.444 15.689 3.789 1.00 92.38 90 ASN A N 1
ATOM 742 C CA . ASN A 1 90 ? -2.483 16.708 3.753 1.00 92.38 90 ASN A CA 1
ATOM 743 C C . ASN A 1 90 ? -3.666 16.195 2.921 1.00 92.38 90 ASN A C 1
ATOM 745 O O . ASN A 1 90 ? -3.561 16.035 1.708 1.00 92.38 90 ASN A O 1
ATOM 749 N N . LEU A 1 91 ? -4.807 15.960 3.569 1.00 91.50 91 LEU A N 1
ATOM 750 C CA . LEU A 1 91 ? -6.007 15.411 2.922 1.00 91.50 91 LEU A CA 1
ATOM 751 C C . LEU A 1 91 ? -6.657 16.361 1.903 1.00 91.50 91 LEU A C 1
ATOM 753 O O . LEU A 1 91 ? -7.548 15.944 1.168 1.00 91.50 91 LEU A O 1
ATOM 757 N N . ARG A 1 92 ? -6.240 17.633 1.866 1.00 93.94 92 ARG A N 1
ATOM 758 C CA . ARG A 1 92 ? -6.699 18.611 0.869 1.00 93.94 92 ARG A CA 1
ATOM 759 C C . ARG A 1 92 ? -5.915 18.536 -0.443 1.00 93.94 92 ARG A C 1
ATOM 761 O O . ARG A 1 92 ? -6.387 19.076 -1.440 1.00 93.94 92 ARG A O 1
ATOM 768 N N . ASP A 1 93 ? -4.759 17.876 -0.443 1.00 93.00 93 ASP A N 1
ATOM 769 C CA . ASP A 1 93 ? -3.882 17.798 -1.607 1.00 93.00 93 ASP A CA 1
ATOM 770 C C . ASP A 1 93 ? -4.151 16.518 -2.395 1.00 93.00 93 ASP A C 1
ATOM 772 O O . ASP A 1 93 ? -4.180 15.415 -1.842 1.00 93.00 93 ASP A O 1
ATOM 776 N N . GLN A 1 94 ? -4.300 16.655 -3.712 1.00 94.25 94 GLN A N 1
ATOM 777 C CA . GLN A 1 94 ? -4.446 15.504 -4.592 1.00 94.25 94 GLN A CA 1
ATOM 778 C C . GLN A 1 94 ? -3.110 14.772 -4.742 1.00 94.25 94 GLN A C 1
ATOM 780 O O . GLN A 1 94 ? -2.074 15.398 -4.952 1.00 94.25 94 GLN A O 1
ATOM 785 N N . GLN A 1 95 ? -3.153 13.442 -4.677 1.00 91.19 95 GLN A N 1
ATOM 786 C CA . GLN A 1 95 ? -1.983 12.571 -4.816 1.00 91.19 95 GLN A CA 1
ATOM 787 C C . GLN A 1 95 ? -2.108 11.661 -6.041 1.00 91.19 95 GLN A C 1
ATOM 789 O O . GLN A 1 95 ? -3.216 11.389 -6.515 1.00 91.19 95 GLN A O 1
ATOM 794 N N . ASP A 1 96 ? -0.974 11.162 -6.539 1.00 94.75 96 ASP A N 1
ATOM 795 C CA . ASP A 1 96 ? -0.964 10.127 -7.574 1.00 94.75 96 ASP A CA 1
ATOM 796 C C . ASP A 1 96 ? -1.516 8.808 -7.006 1.00 94.75 96 ASP A C 1
ATOM 798 O O . ASP A 1 96 ? -0.992 8.230 -6.050 1.00 94.75 96 ASP A O 1
ATOM 802 N N . SER A 1 97 ? -2.587 8.312 -7.626 1.00 95.50 97 SER A N 1
ATOM 803 C CA . SER A 1 97 ? -3.233 7.050 -7.260 1.00 95.50 97 SER A CA 1
ATOM 804 C C . SER A 1 97 ? -2.317 5.827 -7.377 1.00 95.50 97 SER A C 1
ATOM 806 O O . SER A 1 97 ? -2.459 4.890 -6.590 1.00 95.50 97 SER A O 1
ATOM 808 N N . VAL A 1 98 ? -1.378 5.821 -8.329 1.00 95.50 98 VAL A N 1
ATOM 809 C CA . VAL A 1 98 ? -0.462 4.695 -8.546 1.00 95.50 98 VAL A CA 1
ATOM 810 C C . VAL A 1 98 ? 0.581 4.653 -7.439 1.00 95.50 98 VAL A C 1
ATOM 812 O O . VAL A 1 98 ? 0.843 3.591 -6.877 1.00 95.50 98 VAL A O 1
ATOM 815 N N . GLU A 1 99 ? 1.135 5.805 -7.074 1.00 94.19 99 GLU A N 1
ATOM 816 C CA . GLU A 1 99 ? 2.086 5.902 -5.969 1.00 94.19 99 GLU A CA 1
ATOM 817 C C . GLU A 1 99 ? 1.422 5.567 -4.627 1.00 94.19 99 GLU A C 1
ATOM 819 O O . GLU A 1 99 ? 1.989 4.816 -3.826 1.00 94.19 99 GLU A O 1
ATOM 824 N N . PHE A 1 100 ? 0.185 6.031 -4.410 1.00 95.06 100 PHE A N 1
ATOM 825 C CA . PHE A 1 100 ? -0.611 5.637 -3.248 1.00 95.06 100 PHE A CA 1
ATOM 826 C C . PHE A 1 100 ? -0.788 4.116 -3.180 1.00 95.06 100 PHE A C 1
ATOM 828 O O . PHE A 1 100 ? -0.514 3.508 -2.143 1.00 95.06 100 PHE A O 1
ATOM 835 N N . LEU A 1 101 ? -1.205 3.492 -4.288 1.00 96.25 101 LEU A N 1
ATOM 836 C CA . LEU A 1 101 ? -1.417 2.049 -4.357 1.00 96.25 101 LEU A CA 1
ATOM 837 C C . LEU A 1 101 ? -0.128 1.272 -4.071 1.00 96.25 101 LEU A C 1
ATOM 839 O O . LEU A 1 101 ? -0.153 0.361 -3.243 1.00 96.25 101 LEU A O 1
ATOM 843 N N . ASN A 1 102 ? 0.983 1.644 -4.711 1.00 95.69 102 ASN A N 1
ATOM 844 C CA . ASN A 1 102 ? 2.280 0.997 -4.501 1.00 95.69 102 ASN A CA 1
ATOM 845 C C . ASN A 1 102 ? 2.713 1.103 -3.034 1.00 95.69 102 ASN A C 1
ATOM 847 O O . ASN A 1 102 ? 3.065 0.099 -2.422 1.00 95.69 102 ASN A O 1
ATOM 851 N N . THR A 1 103 ? 2.575 2.290 -2.434 1.00 95.94 103 THR A N 1
ATOM 852 C CA . THR A 1 103 ? 2.907 2.517 -1.020 1.00 95.94 103 THR A CA 1
ATOM 853 C C . THR A 1 103 ? 2.079 1.626 -0.091 1.00 95.94 103 THR A C 1
ATOM 855 O O . THR A 1 103 ? 2.616 1.019 0.836 1.00 95.94 103 THR A O 1
ATOM 858 N N . VAL A 1 104 ? 0.767 1.520 -0.327 1.00 96.75 104 VAL A N 1
ATOM 859 C CA . VAL A 1 104 ? -0.118 0.674 0.489 1.00 96.75 104 VAL A CA 1
ATOM 860 C C . VAL A 1 104 ? 0.227 -0.806 0.332 1.00 96.75 104 VAL A C 1
ATOM 862 O O . VAL A 1 104 ? 0.317 -1.511 1.337 1.00 96.75 104 VAL A O 1
ATOM 865 N N . VAL A 1 105 ? 0.422 -1.276 -0.902 1.00 97.38 105 VAL A N 1
ATOM 866 C CA . VAL A 1 105 ? 0.772 -2.673 -1.202 1.00 97.38 105 VAL A CA 1
ATOM 867 C C . VAL A 1 105 ? 2.087 -3.063 -0.530 1.00 97.38 105 VAL A C 1
ATOM 869 O O . VAL A 1 105 ? 2.131 -4.082 0.164 1.00 97.38 105 VAL A O 1
ATOM 872 N N . ASP A 1 106 ? 3.114 -2.226 -0.656 1.00 96.81 106 ASP A N 1
ATOM 873 C CA . ASP A 1 106 ? 4.422 -2.465 -0.048 1.00 96.81 106 ASP A CA 1
ATOM 874 C C . ASP A 1 106 ? 4.327 -2.507 1.484 1.00 96.81 106 ASP A C 1
ATOM 876 O O . ASP A 1 106 ? 4.846 -3.426 2.120 1.00 96.81 106 ASP A O 1
ATOM 880 N N . SER A 1 107 ? 3.614 -1.556 2.100 1.00 97.38 107 SER A N 1
ATOM 881 C CA . SER A 1 107 ? 3.406 -1.548 3.554 1.00 97.38 107 SER A CA 1
ATOM 882 C C . SER A 1 107 ? 2.637 -2.775 4.050 1.00 97.38 107 SER A C 1
ATOM 884 O O . SER A 1 107 ? 2.970 -3.312 5.107 1.00 97.38 107 SER A O 1
ATOM 886 N N . VAL A 1 108 ? 1.630 -3.241 3.306 1.00 98.31 108 VAL A N 1
ATOM 887 C CA . VAL A 1 108 ? 0.867 -4.451 3.649 1.00 98.31 108 VAL A CA 1
ATOM 888 C C . VAL A 1 108 ? 1.751 -5.694 3.573 1.00 9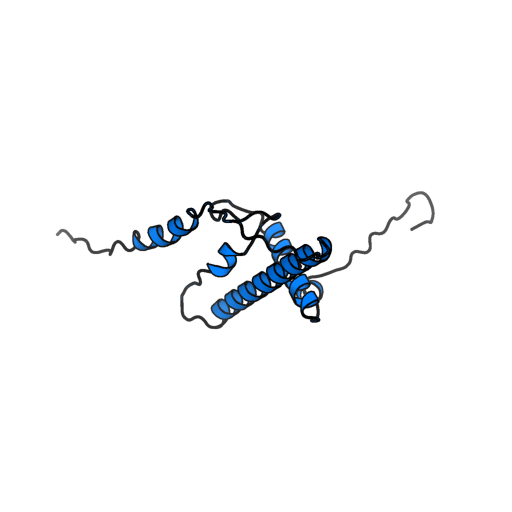8.31 108 VAL A C 1
ATOM 890 O O . VAL A 1 108 ? 1.762 -6.485 4.517 1.00 98.31 108 VAL A O 1
ATOM 893 N N . ASP A 1 109 ? 2.520 -5.867 2.500 1.00 98.19 109 ASP A N 1
ATOM 894 C CA . ASP A 1 109 ? 3.392 -7.033 2.356 1.00 98.19 109 ASP A CA 1
ATOM 895 C C . ASP A 1 109 ? 4.546 -7.031 3.362 1.00 98.19 109 ASP A C 1
ATOM 897 O O . ASP A 1 109 ? 4.880 -8.086 3.906 1.00 98.19 109 ASP A O 1
ATOM 901 N N . GLU A 1 110 ? 5.133 -5.873 3.671 1.00 98.12 110 GLU A N 1
ATOM 902 C CA . GLU A 1 110 ? 6.146 -5.782 4.725 1.00 98.12 110 GLU A CA 1
ATOM 903 C C . GLU A 1 110 ? 5.548 -6.083 6.107 1.00 98.12 110 GLU A C 1
ATOM 905 O O . GLU A 1 110 ? 6.171 -6.797 6.889 1.00 98.12 110 GLU A O 1
ATOM 910 N N . ALA A 1 111 ? 4.313 -5.653 6.394 1.00 98.31 111 ALA A N 1
ATOM 911 C CA . ALA A 1 111 ? 3.618 -6.034 7.626 1.00 98.31 111 ALA A CA 1
ATOM 912 C C . ALA A 1 111 ? 3.404 -7.552 7.723 1.00 98.31 111 ALA A C 1
ATOM 914 O O . ALA A 1 111 ? 3.693 -8.161 8.754 1.00 98.31 111 ALA A O 1
ATOM 915 N N . LEU A 1 112 ? 2.916 -8.176 6.645 1.00 98.25 112 LEU A N 1
ATOM 916 C CA . LEU A 1 112 ? 2.713 -9.625 6.582 1.00 98.25 112 LEU A CA 1
ATOM 917 C C . LEU A 1 112 ? 4.032 -10.374 6.779 1.00 98.25 112 LEU A C 1
ATOM 919 O O . LEU A 1 112 ? 4.091 -11.317 7.566 1.00 98.25 112 LEU A O 1
ATOM 923 N N . LYS A 1 113 ? 5.108 -9.905 6.146 1.00 97.75 113 LYS A N 1
ATOM 924 C CA . LYS A 1 113 ? 6.453 -10.456 6.309 1.00 97.75 113 LYS A CA 1
ATOM 925 C C . LYS A 1 113 ? 6.950 -10.353 7.752 1.00 97.75 113 LYS A C 1
ATOM 927 O O . LYS A 1 113 ? 7.451 -11.346 8.273 1.00 97.75 113 LYS A O 1
ATOM 932 N N . THR A 1 114 ? 6.776 -9.211 8.427 1.00 97.31 114 THR A N 1
ATOM 933 C CA . THR A 1 114 ? 7.103 -9.063 9.861 1.00 97.31 114 THR A CA 1
ATOM 934 C C . THR A 1 114 ? 6.331 -10.062 10.726 1.00 97.31 114 THR A C 1
ATOM 936 O O . THR A 1 114 ? 6.868 -10.589 11.699 1.00 97.31 114 THR A O 1
ATOM 939 N N . LEU A 1 115 ? 5.085 -10.362 10.356 1.00 97.31 115 LEU A N 1
ATOM 940 C CA . LEU A 1 115 ? 4.235 -11.347 11.028 1.00 97.31 115 LEU A CA 1
ATOM 941 C C . LEU A 1 115 ? 4.535 -12.803 10.622 1.00 97.31 115 LEU A C 1
ATOM 943 O O . LEU A 1 115 ? 3.837 -13.710 11.071 1.00 97.31 115 LEU A O 1
ATOM 947 N N . ASN A 1 116 ? 5.571 -13.049 9.812 1.00 97.62 116 ASN A N 1
ATOM 948 C CA . ASN A 1 116 ? 5.918 -14.359 9.246 1.00 97.62 116 ASN A CA 1
ATOM 949 C C . ASN A 1 116 ? 4.790 -14.986 8.406 1.00 97.62 116 ASN A C 1
ATOM 951 O O . ASN A 1 116 ? 4.629 -16.207 8.361 1.00 97.62 116 ASN A O 1
ATOM 955 N N . LEU A 1 117 ? 4.005 -14.146 7.732 1.00 97.88 117 LEU A N 1
ATOM 956 C CA . LEU A 1 117 ? 2.954 -14.545 6.804 1.00 97.88 117 LEU A CA 1
ATOM 957 C C . LEU A 1 117 ? 3.406 -14.345 5.348 1.00 97.88 117 LEU A C 1
ATOM 959 O O . LEU A 1 117 ? 4.296 -13.536 5.073 1.00 97.88 117 LEU A O 1
ATOM 963 N N . PRO A 1 118 ? 2.794 -15.061 4.386 1.00 97.31 118 PRO A N 1
ATOM 964 C CA . PRO A 1 118 ? 3.059 -14.833 2.972 1.00 97.31 118 PRO A CA 1
ATOM 965 C C . PRO A 1 118 ? 2.718 -13.398 2.560 1.00 97.31 118 PRO A C 1
ATOM 967 O O . PRO A 1 118 ? 1.692 -12.862 2.971 1.00 97.31 118 PRO A O 1
ATOM 970 N N . GLN A 1 119 ? 3.539 -12.814 1.691 1.00 97.88 119 GLN A N 1
ATOM 971 C CA . GLN A 1 119 ? 3.292 -11.518 1.056 1.00 97.88 119 GLN A CA 1
ATOM 972 C C . GLN A 1 119 ? 2.187 -11.668 -0.001 1.00 97.88 119 GLN A C 1
ATOM 974 O O . GLN A 1 119 ? 2.429 -12.112 -1.128 1.00 97.88 119 GLN A O 1
ATOM 979 N N . ILE A 1 120 ? 0.940 -11.423 0.407 1.00 97.38 120 ILE A N 1
ATOM 980 C CA . ILE A 1 120 ? -0.253 -11.721 -0.395 1.00 97.38 120 ILE A CA 1
ATOM 981 C C . ILE A 1 120 ? -0.354 -10.783 -1.597 1.00 97.38 120 ILE A C 1
ATOM 983 O O . ILE A 1 120 ? -0.702 -11.250 -2.681 1.00 97.38 120 ILE A O 1
ATOM 987 N N . CYS A 1 121 ? -0.038 -9.495 -1.445 1.00 97.06 121 CYS A N 1
ATOM 988 C CA . CYS A 1 121 ? -0.185 -8.542 -2.540 1.00 97.06 121 CYS A CA 1
ATOM 989 C C . CYS A 1 121 ? 0.806 -8.861 -3.662 1.00 97.06 121 CYS A C 1
ATOM 991 O O . CYS A 1 121 ? 0.389 -9.015 -4.804 1.00 97.06 121 CYS A O 1
ATOM 993 N N . SER A 1 122 ? 2.075 -9.106 -3.339 1.00 96.19 122 SER A N 1
ATOM 994 C CA . SER A 1 122 ? 3.095 -9.556 -4.292 1.00 96.19 122 SER A CA 1
ATOM 995 C C . SER A 1 122 ? 2.729 -10.883 -4.949 1.00 96.19 122 SER A C 1
ATOM 997 O O . SER A 1 122 ? 2.978 -11.078 -6.135 1.00 96.19 122 SER A O 1
ATOM 999 N N . LYS A 1 123 ? 2.110 -11.809 -4.207 1.00 96.69 123 LYS A N 1
ATOM 1000 C CA . LYS A 1 123 ? 1.662 -13.093 -4.761 1.00 96.69 123 LYS A CA 1
ATOM 1001 C C . LYS A 1 123 ? 0.507 -12.940 -5.759 1.00 96.69 123 LYS A C 1
ATOM 1003 O O . LYS A 1 123 ? 0.433 -13.720 -6.703 1.00 96.69 123 LYS A O 1
ATOM 1008 N N . VAL A 1 124 ? -0.412 -12.006 -5.518 1.00 97.69 124 VAL A N 1
ATOM 1009 C CA . VAL A 1 124 ? -1.648 -11.847 -6.305 1.00 97.69 124 VAL A CA 1
ATOM 1010 C C . VAL A 1 124 ? -1.482 -10.845 -7.448 1.00 97.69 124 VAL A C 1
ATOM 1012 O O . VAL A 1 124 ? -1.977 -11.087 -8.544 1.00 97.69 124 VAL A O 1
ATOM 1015 N N . LEU A 1 125 ? -0.801 -9.730 -7.193 1.00 96.31 125 LEU A N 1
ATOM 1016 C CA . LEU A 1 125 ? -0.642 -8.601 -8.114 1.00 96.31 125 LEU A CA 1
ATOM 1017 C C . LEU A 1 125 ? 0.727 -8.592 -8.808 1.00 96.31 125 LEU A C 1
ATOM 1019 O O . LEU A 1 125 ? 0.897 -7.918 -9.822 1.00 96.31 125 LEU A O 1
ATOM 1023 N N . GLY A 1 126 ? 1.714 -9.305 -8.260 1.00 94.81 126 GLY A N 1
ATOM 1024 C CA . GLY A 1 126 ? 3.081 -9.302 -8.768 1.00 94.81 126 GLY A CA 1
ATOM 1025 C C . GLY A 1 126 ? 3.260 -10.117 -10.049 1.00 94.81 126 GLY A C 1
ATOM 1026 O O . GLY A 1 126 ? 2.638 -11.157 -10.262 1.00 94.81 126 GLY A O 1
ATOM 1027 N N . GLY A 1 127 ? 4.185 -9.654 -10.888 1.00 94.94 127 GLY A N 1
ATOM 1028 C CA . GLY A 1 127 ? 4.624 -10.324 -12.109 1.00 94.94 127 GLY A CA 1
ATOM 1029 C C . GLY A 1 127 ? 6.144 -10.273 -12.258 1.00 94.94 127 GLY A C 1
ATOM 1030 O O . GLY A 1 127 ? 6.849 -9.692 -11.434 1.00 94.94 127 GLY A O 1
ATOM 1031 N N . LYS A 1 128 ? 6.671 -10.897 -13.315 1.00 95.75 128 LYS A N 1
ATOM 1032 C CA . LYS A 1 128 ? 8.100 -10.843 -13.657 1.00 95.75 128 LYS A CA 1
ATOM 1033 C C . LYS A 1 128 ? 8.264 -10.536 -15.138 1.00 95.75 128 LYS A C 1
ATOM 1035 O O . LYS A 1 128 ? 7.606 -11.158 -15.968 1.00 95.75 128 LYS A O 1
ATOM 1040 N N . PHE A 1 129 ? 9.174 -9.623 -15.457 1.00 95.69 129 PHE A N 1
ATOM 1041 C CA . PHE A 1 129 ? 9.592 -9.365 -16.831 1.00 95.69 129 PHE A CA 1
ATOM 1042 C C . PHE A 1 129 ? 10.811 -10.219 -17.184 1.00 95.69 129 PHE A C 1
ATOM 1044 O O . PHE A 1 129 ? 11.694 -10.433 -16.353 1.00 95.69 129 PHE A O 1
ATOM 1051 N N . ALA A 1 130 ? 10.871 -10.680 -18.431 1.00 96.12 130 ALA A N 1
ATOM 1052 C CA . ALA A 1 130 ? 12.102 -11.167 -19.036 1.00 96.12 130 ALA A CA 1
ATOM 1053 C C . ALA A 1 130 ? 12.688 -10.030 -19.881 1.00 96.12 130 ALA A C 1
ATOM 1055 O O . ALA A 1 130 ? 12.310 -9.865 -21.039 1.00 96.12 130 ALA A O 1
ATOM 1056 N N . ASP A 1 131 ? 13.571 -9.229 -19.283 1.00 96.12 131 ASP A N 1
ATOM 1057 C CA . ASP A 1 131 ? 14.284 -8.167 -19.997 1.00 96.12 131 ASP A CA 1
ATOM 1058 C C . ASP A 1 131 ? 15.403 -8.786 -20.847 1.00 96.12 131 ASP A C 1
ATOM 1060 O O . ASP A 1 131 ? 16.426 -9.239 -20.331 1.00 96.12 131 ASP A O 1
ATOM 1064 N N . GLN A 1 132 ? 15.160 -8.896 -22.152 1.00 95.25 132 GLN A N 1
ATOM 1065 C CA . GLN A 1 132 ? 16.039 -9.585 -23.093 1.00 95.25 132 GLN A CA 1
ATOM 1066 C C . GLN A 1 132 ? 16.794 -8.584 -23.955 1.00 95.25 132 GLN A C 1
ATOM 1068 O O . GLN A 1 132 ? 16.194 -7.760 -24.645 1.00 95.25 132 GLN A O 1
ATOM 1073 N N . LYS A 1 133 ? 18.120 -8.718 -23.985 1.00 95.12 133 LYS A N 1
ATOM 1074 C CA . LYS A 1 133 ? 19.001 -7.852 -24.769 1.00 95.12 133 LYS A CA 1
ATOM 1075 C C . LYS A 1 133 ? 19.486 -8.601 -25.999 1.00 95.12 133 LYS A C 1
ATOM 1077 O O . LYS A 1 133 ? 20.515 -9.257 -25.980 1.00 95.12 133 LYS A O 1
ATOM 1082 N N . ILE A 1 134 ? 18.730 -8.492 -27.085 1.00 94.81 134 ILE A N 1
ATOM 1083 C CA . ILE A 1 134 ? 19.047 -9.178 -28.341 1.00 94.81 134 ILE A CA 1
ATOM 1084 C C . ILE A 1 134 ? 19.969 -8.287 -29.179 1.00 94.81 134 ILE A C 1
ATOM 1086 O O . ILE A 1 134 ? 19.560 -7.214 -29.633 1.00 94.81 134 ILE A O 1
ATOM 1090 N N . CYS A 1 135 ? 21.213 -8.722 -29.386 1.00 96.00 135 CYS A N 1
ATOM 1091 C CA . CYS A 1 135 ? 22.149 -8.022 -30.259 1.00 96.00 135 CYS A CA 1
ATOM 1092 C C . CYS A 1 135 ? 21.709 -8.146 -31.727 1.00 96.00 135 CYS A C 1
ATOM 1094 O O . CYS A 1 135 ? 21.364 -9.230 -32.188 1.00 96.00 135 CYS A O 1
ATOM 1096 N N . LYS A 1 136 ? 21.734 -7.036 -32.478 1.00 94.62 136 LYS A N 1
ATOM 1097 C CA . LYS A 1 136 ? 21.394 -7.043 -33.914 1.00 94.62 136 LYS A CA 1
ATOM 1098 C C . LYS A 1 136 ? 22.546 -7.538 -34.791 1.00 94.62 136 LYS A C 1
ATOM 1100 O O . LYS A 1 136 ? 22.301 -8.191 -35.797 1.00 94.62 136 LYS A O 1
ATOM 1105 N N . ASP A 1 137 ? 23.780 -7.262 -34.371 1.00 95.62 137 ASP A N 1
ATOM 1106 C CA . ASP A 1 137 ? 24.980 -7.444 -35.198 1.00 95.62 137 ASP A CA 1
ATOM 1107 C C . ASP A 1 137 ? 25.858 -8.632 -34.759 1.00 95.62 137 ASP A C 1
ATOM 1109 O O . ASP A 1 137 ? 26.924 -8.868 -35.324 1.00 95.62 137 ASP A O 1
ATOM 1113 N N . CYS A 1 138 ? 25.449 -9.391 -33.735 1.00 92.62 138 CYS A N 1
ATOM 1114 C CA . CYS A 1 138 ? 26.168 -10.578 -33.263 1.00 92.62 138 CYS A CA 1
ATOM 1115 C C . CYS A 1 138 ? 25.203 -11.593 -32.611 1.00 92.62 138 CYS A C 1
ATOM 1117 O O . CYS A 1 138 ? 24.106 -11.210 -32.212 1.00 92.62 138 CYS A O 1
ATOM 1119 N N . PRO A 1 139 ? 25.575 -12.882 -32.478 1.00 93.06 139 PRO A N 1
ATOM 1120 C CA . PRO A 1 139 ? 24.646 -13.951 -32.086 1.00 93.06 139 PRO A CA 1
ATOM 1121 C C . PRO A 1 139 ? 24.329 -14.020 -30.576 1.00 93.06 139 PRO A C 1
ATOM 1123 O O . PRO A 1 139 ? 23.789 -15.022 -30.113 1.00 93.06 139 PRO A O 1
ATOM 1126 N N . HIS A 1 140 ? 24.683 -12.999 -29.793 1.00 95.12 140 HIS A N 1
ATOM 1127 C CA . HIS A 1 140 ? 24.440 -12.971 -28.348 1.00 95.12 140 HIS A CA 1
ATOM 1128 C C . HIS A 1 140 ? 23.013 -12.504 -28.010 1.00 95.12 140 HIS A C 1
ATOM 1130 O O . HIS A 1 140 ? 22.409 -11.712 -28.740 1.00 95.12 140 HIS A O 1
ATOM 1136 N N . ARG A 1 141 ? 22.495 -12.984 -26.874 1.00 87.06 141 ARG A N 1
ATOM 1137 C CA . ARG A 1 141 ? 21.192 -12.630 -26.297 1.00 87.06 141 ARG A CA 1
ATOM 1138 C C . ARG A 1 141 ? 21.259 -12.614 -24.775 1.00 87.06 141 ARG A C 1
ATOM 1140 O O . ARG A 1 141 ? 22.019 -13.449 -24.237 1.00 87.06 141 ARG A O 1
#

Organism: NCBI:txid392030

Sequence (141 aa):
MEYGDDEPEDDDLRRDTYDSYSDTKSSAKDKDNKTTVSPAKDVASDRNEYNIQILRQIQRIFGYLLESKLQFYIPRGFWKIFKFAGEPVNLRDQQDSVEFLNTVVDSVDEALKTLNLPQICSKVLGGKFADQKICKDCPHR

Radius of gyration: 23.69 Å; chains: 1; bounding box: 76×46×65 Å

Foldseek 3Di:
DDDDDDDPPPPVVVVVVPVVPPDDDDDDDDDDDDDPDDPVVVVVVVLLVLLLQLLVLVVVLVVCVVDPPDPDDDSVSNL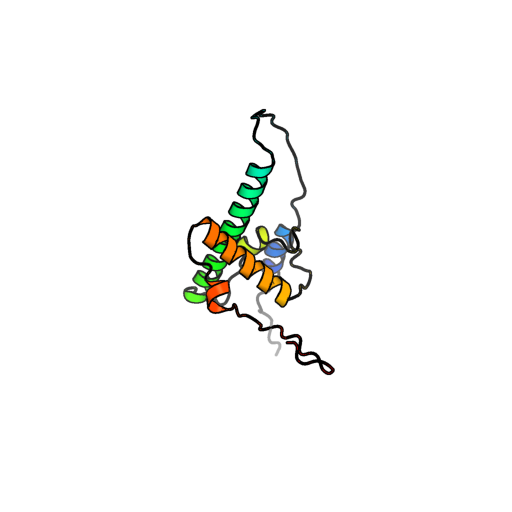QRDDQPNHRDDPVDDDDPVSVVVSSLVSPQSNCVVVVHHSVSCVPVNDDDDPDDCDPPDRHD

Secondary structure (DSSP, 8-state):
----------SHHHHHHHHTTS----------------HHHHHHHHHHHHHHHHHHHHHHHHHHHHH--SS----HHHHHH-EETTEEP-TTS---HHHHHHHHHHHHHHHHHHTT---HHHHHH----------SSSS--

pLDDT: mean 80.31, std 23.65, range [31.8, 98.5]

InterPro domains:
  IPR001394 Peptidase C19, ubiquitin carboxyl-terminal hydrolase [PF00443] (40-140)
  IPR038765 Papain-like cysteine peptidase superfamily [SSF54001] (47-140)